Protein AF-A0A4R5L0M7-F1 (afdb_monomer_lite)

Sequence (175 aa):
MDHEAVDARDDDSRYEQAGKIEAMALVEALSMLTFLSDDMYLCSQAYNLSIVDQFLMPLEYRILHELMATDTTPPDTPFLLAQSQMWIFAAYELLRTWRQRASDIIKWHDNGGLEQKLKSLRERDSVGFHFGLKIRIEQIERALADKEIASELGRQLRHTYIPFTEVAAQNRTAG

pLDDT: mean 87.02, std 14.98, range [34.84, 97.75]

Structure (mmCIF, N/CA/C/O backbone):
data_AF-A0A4R5L0M7-F1
#
_entry.id   AF-A0A4R5L0M7-F1
#
loop_
_atom_site.group_PDB
_atom_site.id
_atom_site.type_symbol
_atom_site.label_atom_id
_atom_site.label_alt_id
_atom_site.label_comp_id
_atom_site.label_asym_id
_atom_site.label_entity_id
_atom_site.label_seq_id
_atom_site.pdbx_PDB_ins_code
_atom_site.Cartn_x
_atom_site.Cartn_y
_atom_site.Cartn_z
_atom_site.occupancy
_atom_site.B_iso_or_equiv
_atom_site.auth_seq_id
_atom_site.auth_comp_id
_atom_site.auth_asym_id
_atom_site.auth_atom_id
_atom_site.pdbx_PDB_model_num
ATOM 1 N N . MET A 1 1 ? 20.695 -36.403 -38.286 1.00 39.12 1 MET A N 1
ATOM 2 C CA . MET A 1 1 ? 20.873 -34.931 -38.289 1.00 39.12 1 MET A CA 1
ATOM 3 C C . MET A 1 1 ? 19.562 -34.445 -37.749 1.00 39.12 1 MET A C 1
ATOM 5 O O . MET A 1 1 ? 18.593 -34.368 -38.493 1.00 39.12 1 MET A O 1
ATOM 9 N N . ASP A 1 2 ? 19.518 -34.378 -36.427 1.00 34.84 2 ASP A N 1
ATOM 10 C CA . ASP A 1 2 ? 18.277 -34.511 -35.685 1.00 34.84 2 ASP A CA 1
ATOM 11 C C . ASP A 1 2 ? 17.729 -33.134 -35.363 1.00 34.84 2 ASP A C 1
ATOM 13 O O . ASP A 1 2 ? 18.458 -32.194 -35.048 1.00 34.84 2 ASP A O 1
ATOM 17 N N . HIS A 1 3 ? 16.421 -33.049 -35.545 1.00 44.66 3 HIS A N 1
ATOM 18 C CA . HIS A 1 3 ? 15.588 -31.902 -35.288 1.00 44.66 3 HIS A CA 1
ATOM 19 C C . HIS A 1 3 ? 15.646 -31.525 -33.807 1.00 44.66 3 HIS A C 1
ATOM 21 O O . HIS A 1 3 ? 15.155 -32.273 -32.972 1.00 44.66 3 HIS A O 1
ATOM 27 N N . GLU A 1 4 ? 16.124 -30.326 -33.500 1.00 38.66 4 GLU A N 1
ATOM 28 C CA . GLU A 1 4 ? 15.675 -29.592 -32.318 1.00 38.66 4 GLU A CA 1
ATOM 29 C C . GLU A 1 4 ? 15.200 -28.221 -32.793 1.00 38.66 4 GLU A C 1
ATOM 31 O O . GLU A 1 4 ? 15.922 -27.226 -32.824 1.00 38.66 4 GLU A O 1
ATOM 36 N N . ALA A 1 5 ? 13.948 -28.214 -33.255 1.00 39.22 5 ALA A N 1
ATOM 37 C CA . ALA A 1 5 ? 13.136 -27.016 -33.235 1.00 39.22 5 ALA A CA 1
ATOM 38 C C . ALA A 1 5 ? 13.073 -26.584 -31.770 1.00 39.22 5 ALA A C 1
ATOM 40 O O . ALA A 1 5 ? 12.468 -27.270 -30.947 1.00 39.22 5 ALA A O 1
ATOM 41 N N . VAL A 1 6 ? 13.785 -25.505 -31.446 1.00 44.00 6 VAL A N 1
ATOM 42 C CA . VAL A 1 6 ? 13.718 -24.878 -30.132 1.00 44.00 6 VAL A CA 1
ATOM 43 C C . VAL A 1 6 ? 12.262 -24.502 -29.908 1.00 44.00 6 VAL A C 1
ATOM 45 O O . VAL A 1 6 ? 11.714 -23.647 -30.600 1.00 44.00 6 VAL A O 1
ATOM 48 N N . ASP A 1 7 ? 11.672 -25.256 -28.992 1.00 38.66 7 ASP A N 1
ATOM 49 C CA . ASP A 1 7 ? 10.347 -25.144 -28.413 1.00 38.66 7 ASP A CA 1
ATOM 50 C C . ASP A 1 7 ? 9.856 -23.691 -28.430 1.00 38.66 7 ASP A C 1
ATOM 52 O O . ASP A 1 7 ? 10.357 -22.832 -27.695 1.00 38.66 7 ASP A O 1
ATOM 56 N N . ALA A 1 8 ? 8.904 -23.415 -29.325 1.00 39.38 8 ALA A N 1
ATOM 57 C CA . ALA A 1 8 ? 8.087 -22.219 -29.279 1.00 39.38 8 ALA A CA 1
ATOM 58 C C . ALA A 1 8 ? 7.273 -22.324 -27.993 1.00 39.38 8 ALA A C 1
ATOM 60 O O . ALA A 1 8 ? 6.180 -22.884 -27.986 1.00 39.38 8 ALA A O 1
ATOM 61 N N . ARG A 1 9 ? 7.873 -21.862 -26.890 1.00 41.22 9 ARG A N 1
ATOM 62 C CA . ARG A 1 9 ? 7.213 -21.786 -25.597 1.00 41.22 9 ARG A CA 1
ATOM 63 C C . ARG A 1 9 ? 5.911 -21.044 -25.819 1.00 41.22 9 ARG A C 1
ATOM 65 O O . ARG A 1 9 ? 5.908 -19.889 -26.237 1.00 41.22 9 ARG A O 1
ATOM 72 N N . ASP A 1 10 ? 4.849 -21.781 -25.568 1.00 40.78 10 ASP A N 1
ATOM 73 C CA . ASP A 1 10 ? 3.473 -21.362 -25.418 1.00 40.78 10 ASP A CA 1
ATOM 74 C C . ASP A 1 10 ? 3.414 -20.286 -24.314 1.00 40.78 10 ASP A C 1
ATOM 76 O O . ASP A 1 10 ? 3.096 -20.556 -23.158 1.00 40.78 10 ASP A O 1
ATOM 80 N N . ASP A 1 11 ? 3.856 -19.067 -24.637 1.00 45.81 11 ASP A N 1
ATOM 81 C CA . ASP A 1 11 ? 3.674 -17.864 -23.827 1.00 45.81 11 ASP A CA 1
ATOM 82 C C . ASP A 1 11 ? 2.279 -17.320 -24.136 1.00 45.81 11 ASP A C 1
ATOM 84 O O . ASP A 1 11 ? 2.101 -16.247 -24.717 1.00 45.81 11 ASP A O 1
ATOM 88 N N . ASP A 1 12 ? 1.260 -18.119 -23.812 1.00 45.28 12 ASP A N 1
ATOM 89 C CA . ASP A 1 12 ? -0.090 -17.599 -23.651 1.00 45.28 12 ASP A CA 1
ATOM 90 C C . ASP A 1 12 ? -0.027 -16.663 -22.439 1.00 45.28 12 ASP A C 1
ATOM 92 O O . ASP A 1 12 ? -0.044 -17.082 -21.277 1.00 45.28 12 ASP A O 1
ATOM 96 N N . SER A 1 13 ? 0.258 -15.397 -22.747 1.00 54.50 13 SER A N 1
ATOM 97 C CA . SER A 1 13 ? 0.695 -14.368 -21.815 1.00 54.50 13 SER A CA 1
ATOM 98 C C . SER A 1 13 ? -0.217 -14.328 -20.593 1.00 54.50 13 SER A C 1
ATOM 100 O O . SER A 1 13 ? -1.341 -13.831 -20.648 1.00 54.50 13 SER A O 1
ATOM 102 N N . ARG A 1 14 ? 0.290 -14.804 -19.447 1.00 59.75 14 ARG A N 1
ATOM 103 C CA . ARG A 1 14 ? -0.390 -14.695 -18.140 1.00 59.75 14 ARG A CA 1
ATOM 104 C C . ARG A 1 14 ? -0.736 -13.250 -17.767 1.00 59.75 14 ARG A C 1
ATOM 106 O O . ARG A 1 14 ? -1.517 -13.037 -16.842 1.00 59.75 14 ARG A O 1
ATOM 113 N N . TYR A 1 15 ? -0.139 -12.282 -18.455 1.00 65.19 15 TYR A N 1
ATOM 114 C CA . TYR A 1 15 ? -0.284 -10.860 -18.208 1.00 65.19 15 TYR A CA 1
ATOM 115 C C . TYR A 1 15 ? -0.884 -10.149 -19.416 1.00 65.19 15 TYR A C 1
ATOM 117 O O . TYR A 1 15 ? -0.706 -10.541 -20.570 1.00 65.19 15 TYR A O 1
ATOM 125 N N . GLU A 1 16 ? -1.613 -9.077 -19.151 1.00 74.69 16 GLU A N 1
ATOM 126 C CA . GLU A 1 16 ? -2.105 -8.216 -20.210 1.00 74.69 16 GLU A CA 1
ATOM 127 C C . GLU A 1 16 ? -0.938 -7.483 -20.889 1.00 74.69 16 GLU A C 1
ATOM 129 O O . GLU A 1 16 ? 0.063 -7.140 -20.258 1.00 74.69 16 GLU A O 1
ATOM 134 N N . GLN A 1 17 ? -1.046 -7.262 -22.200 1.00 73.75 17 GLN A N 1
ATOM 135 C CA . GLN A 1 17 ? -0.039 -6.500 -22.937 1.00 73.75 17 GLN A CA 1
ATOM 136 C C . GLN A 1 17 ? 0.032 -5.078 -22.380 1.00 73.75 17 GLN A C 1
ATOM 138 O O . GLN A 1 17 ? -1.006 -4.442 -22.213 1.00 73.75 17 GLN A O 1
ATOM 143 N N . ALA A 1 18 ? 1.240 -4.546 -22.184 1.00 71.44 18 ALA A N 1
ATOM 144 C CA . ALA A 1 18 ? 1.436 -3.242 -21.544 1.00 71.44 18 ALA A CA 1
ATOM 145 C C . ALA A 1 18 ? 0.619 -2.105 -22.185 1.00 71.44 18 ALA A C 1
ATOM 147 O O . ALA A 1 18 ? 0.067 -1.273 -21.479 1.00 71.44 18 ALA A O 1
ATOM 148 N N . GLY A 1 19 ? 0.461 -2.103 -23.514 1.00 74.00 19 GLY A N 1
ATOM 149 C CA . GLY A 1 19 ? -0.334 -1.092 -24.225 1.00 74.00 19 GLY A CA 1
ATOM 150 C C . GLY A 1 19 ? -1.851 -1.156 -23.989 1.00 74.00 19 GLY A C 1
ATOM 151 O O . GLY A 1 19 ? -2.562 -0.278 -24.468 1.00 74.00 19 GLY A O 1
ATOM 152 N N . LYS A 1 20 ? -2.348 -2.188 -23.299 1.00 81.19 20 LYS A N 1
ATOM 153 C CA . LYS A 1 20 ? -3.754 -2.339 -22.896 1.00 81.19 20 LYS A CA 1
ATOM 154 C C . LYS A 1 20 ? -3.977 -2.061 -21.409 1.00 81.19 20 LYS A C 1
ATOM 156 O O . LYS A 1 20 ? -5.122 -1.947 -20.986 1.00 81.19 20 LYS A O 1
ATOM 161 N N . ILE A 1 21 ? -2.903 -1.953 -20.625 1.00 81.56 21 ILE A N 1
ATOM 162 C CA . ILE A 1 21 ? -2.995 -1.615 -19.208 1.00 81.56 21 ILE A CA 1
ATOM 163 C C . ILE A 1 21 ? -3.316 -0.126 -19.114 1.00 81.56 21 ILE A C 1
ATOM 165 O O . ILE A 1 21 ? -2.532 0.726 -19.536 1.00 81.56 21 ILE A O 1
ATOM 169 N N . GLU A 1 22 ? -4.487 0.184 -18.565 1.00 86.19 22 GLU A N 1
ATOM 170 C CA . GLU A 1 22 ? -4.888 1.563 -18.319 1.00 86.19 22 GLU A CA 1
ATOM 171 C C . GLU A 1 22 ? -3.910 2.246 -17.361 1.00 86.19 22 GLU A C 1
ATOM 173 O O . GLU A 1 22 ? -3.455 1.665 -16.374 1.00 86.19 22 GLU A O 1
ATOM 178 N N . ALA A 1 23 ? -3.626 3.521 -17.621 1.00 82.94 23 ALA A N 1
ATOM 179 C CA . ALA A 1 23 ? -2.624 4.291 -16.891 1.00 82.94 23 ALA A CA 1
ATOM 180 C C . ALA A 1 23 ? -2.837 4.234 -15.359 1.00 82.94 23 ALA A C 1
ATOM 182 O O . ALA A 1 23 ? -1.888 4.094 -14.587 1.00 82.94 23 ALA A O 1
ATOM 183 N N . MET A 1 24 ? -4.093 4.299 -14.910 1.00 88.19 24 MET A N 1
ATOM 184 C CA . MET A 1 24 ? -4.468 4.294 -13.490 1.00 88.19 24 MET A CA 1
ATOM 185 C C . MET A 1 24 ? -4.826 2.904 -12.941 1.00 88.19 24 MET A C 1
ATOM 187 O O . MET A 1 24 ? -5.216 2.809 -11.777 1.00 88.19 24 MET A O 1
ATOM 191 N N . ALA A 1 25 ? -4.650 1.824 -13.712 1.00 90.38 25 ALA A N 1
ATOM 192 C CA . ALA A 1 25 ? -5.059 0.473 -13.316 1.00 90.38 25 ALA A CA 1
ATOM 193 C C . ALA A 1 25 ? -4.455 0.037 -11.969 1.00 90.38 25 ALA A C 1
ATOM 195 O O . ALA A 1 25 ? -5.134 -0.576 -11.143 1.00 90.38 25 ALA A O 1
ATOM 196 N N . LEU A 1 26 ? -3.197 0.407 -11.700 1.00 91.31 26 LEU A N 1
ATOM 197 C CA . LEU A 1 26 ? -2.540 0.107 -10.425 1.00 91.31 26 LEU A CA 1
ATOM 198 C C . LEU A 1 26 ? -3.205 0.831 -9.242 1.00 91.31 26 LEU A C 1
ATOM 200 O O . LEU A 1 26 ? -3.429 0.226 -8.193 1.00 91.31 26 LEU A O 1
ATOM 204 N N . VAL A 1 27 ? -3.546 2.114 -9.400 1.00 94.19 27 VAL A N 1
ATOM 205 C CA . VAL A 1 27 ? -4.246 2.894 -8.362 1.00 94.19 27 VAL A CA 1
ATOM 206 C C . VAL A 1 27 ? -5.638 2.334 -8.124 1.00 94.19 27 VAL A C 1
ATOM 208 O O . VAL A 1 27 ? -6.048 2.204 -6.971 1.00 94.19 27 VAL A O 1
ATOM 211 N N . GLU A 1 28 ? -6.356 1.991 -9.190 1.00 93.50 28 GLU A N 1
ATOM 212 C CA . GLU A 1 28 ? -7.695 1.409 -9.112 1.00 93.50 28 GLU A CA 1
ATOM 213 C C . GLU A 1 28 ? -7.670 0.077 -8.359 1.00 93.50 28 GLU A C 1
ATOM 215 O O . GLU A 1 28 ? -8.413 -0.093 -7.392 1.00 93.50 28 GLU A O 1
ATOM 220 N N . ALA A 1 29 ? -6.746 -0.821 -8.713 1.00 93.00 29 ALA A N 1
ATOM 221 C CA . ALA A 1 29 ? -6.579 -2.104 -8.040 1.00 93.00 29 ALA A CA 1
ATOM 222 C C . ALA A 1 29 ? -6.221 -1.941 -6.552 1.00 93.00 29 ALA A C 1
ATOM 224 O O . ALA A 1 29 ? -6.808 -2.602 -5.693 1.00 93.00 29 ALA A O 1
ATOM 225 N N . LEU A 1 30 ? -5.294 -1.036 -6.219 1.00 94.81 30 LEU A N 1
ATOM 226 C CA . LEU A 1 30 ? -4.930 -0.747 -4.827 1.00 94.81 30 LEU A CA 1
ATOM 227 C C . LEU A 1 30 ? -6.092 -0.112 -4.053 1.00 94.81 30 LEU A C 1
ATOM 229 O O . LEU A 1 30 ? -6.285 -0.416 -2.877 1.00 94.81 30 LEU A O 1
ATOM 233 N N . SER A 1 31 ? -6.899 0.721 -4.707 1.00 93.81 31 SER A N 1
ATOM 234 C CA . SER A 1 31 ? -8.058 1.386 -4.099 1.00 93.81 31 SER A CA 1
ATOM 235 C C . SER A 1 31 ? -9.178 0.421 -3.708 1.00 93.81 31 SER A C 1
ATOM 237 O O . SER A 1 31 ? -10.006 0.747 -2.860 1.00 93.81 31 SER A O 1
ATOM 239 N N . MET A 1 32 ? -9.190 -0.795 -4.261 1.00 94.88 32 MET A N 1
ATOM 240 C CA . MET A 1 32 ? -10.114 -1.849 -3.832 1.00 94.88 32 MET A CA 1
ATOM 241 C C . MET A 1 32 ? -9.776 -2.412 -2.442 1.00 94.88 32 MET A C 1
ATOM 243 O O . MET A 1 32 ? -10.616 -3.070 -1.824 1.00 94.88 32 MET A O 1
ATOM 247 N N . LEU A 1 33 ? -8.564 -2.169 -1.931 1.00 96.88 33 LEU A N 1
ATOM 248 C CA . LEU A 1 33 ? -8.186 -2.580 -0.584 1.00 96.88 33 LEU A CA 1
ATOM 249 C C . LEU A 1 33 ? -8.902 -1.709 0.452 1.00 96.88 33 LEU A C 1
ATOM 251 O O . LEU A 1 33 ? -8.792 -0.480 0.460 1.00 96.88 33 LEU A O 1
ATOM 255 N N . THR A 1 34 ? -9.606 -2.356 1.377 1.00 97.38 34 THR A N 1
ATOM 256 C CA . THR A 1 34 ? -10.350 -1.691 2.445 1.00 97.38 34 THR A CA 1
ATOM 257 C C . THR A 1 34 ? -9.412 -0.777 3.227 1.00 97.38 34 THR A C 1
ATOM 259 O O . THR A 1 34 ? -8.305 -1.176 3.604 1.00 97.38 34 THR A O 1
ATOM 262 N N . PHE A 1 35 ? -9.869 0.455 3.462 1.00 95.44 35 PHE A N 1
ATOM 263 C CA . PHE A 1 35 ? -9.139 1.536 4.128 1.00 95.44 35 PHE A CA 1
ATOM 264 C C . PHE A 1 35 ? -7.930 2.122 3.390 1.00 95.44 35 PHE A C 1
ATOM 266 O O . PHE A 1 35 ? -7.334 3.065 3.913 1.00 95.44 35 PHE A O 1
ATOM 273 N N . LEU A 1 36 ? -7.559 1.629 2.203 1.00 95.38 36 LEU A N 1
ATOM 274 C CA . LEU A 1 36 ? -6.441 2.209 1.459 1.00 95.38 36 LEU A CA 1
ATOM 275 C C . LEU A 1 36 ? -6.801 3.598 0.921 1.00 95.38 36 LEU A C 1
ATOM 277 O O . LEU A 1 36 ? -6.092 4.556 1.211 1.00 95.38 36 LEU A O 1
ATOM 281 N N . SER A 1 37 ? -7.925 3.728 0.210 1.00 90.88 37 SER A N 1
ATOM 282 C CA . SER A 1 37 ? -8.369 5.016 -0.350 1.00 90.88 37 SER A CA 1
ATOM 283 C C . SER A 1 37 ? -8.851 6.009 0.708 1.00 90.88 37 SER A C 1
ATOM 285 O O . SER A 1 37 ? -8.785 7.215 0.488 1.00 90.88 37 SER A O 1
ATOM 287 N N . ASP A 1 38 ? -9.295 5.511 1.865 1.00 87.62 38 ASP A N 1
ATOM 288 C CA . ASP A 1 38 ? -9.693 6.344 3.007 1.00 87.62 38 ASP A CA 1
ATOM 289 C C . ASP A 1 38 ? -8.484 6.991 3.699 1.00 87.62 38 ASP A C 1
ATOM 291 O O . ASP A 1 38 ? -8.619 7.941 4.468 1.00 87.62 38 ASP A O 1
ATOM 295 N N . ASP A 1 39 ? -7.284 6.468 3.452 1.00 90.94 39 ASP A N 1
ATOM 296 C CA . ASP A 1 39 ? -6.055 7.002 4.000 1.00 90.94 39 ASP A CA 1
ATOM 297 C C . ASP A 1 39 ? -5.325 7.846 2.957 1.00 90.94 39 ASP A C 1
ATOM 299 O O . ASP A 1 39 ? -4.700 7.328 2.034 1.00 90.94 39 ASP A O 1
ATOM 303 N N . MET A 1 40 ? -5.358 9.168 3.132 1.00 89.25 40 MET A N 1
ATOM 304 C CA . MET A 1 40 ? -4.731 10.111 2.198 1.00 89.25 40 MET A CA 1
ATOM 305 C C . MET A 1 40 ? -3.246 9.816 1.947 1.00 89.25 40 MET A C 1
ATOM 307 O O . MET A 1 40 ? -2.759 10.050 0.843 1.00 89.25 40 MET A O 1
ATOM 311 N N . TYR A 1 41 ? -2.518 9.311 2.951 1.00 90.62 41 TYR A N 1
ATOM 312 C CA . TYR A 1 41 ? -1.112 8.960 2.783 1.00 90.62 41 TYR A CA 1
ATOM 313 C C . TYR A 1 41 ? -0.965 7.710 1.908 1.00 90.62 41 TYR A C 1
ATOM 315 O O . TYR A 1 41 ? -0.208 7.746 0.943 1.00 90.62 41 TYR A O 1
ATOM 323 N N . LEU A 1 42 ? -1.708 6.633 2.186 1.00 94.56 42 LEU A N 1
ATOM 324 C CA . LEU A 1 42 ? -1.653 5.417 1.361 1.00 94.56 42 LEU A CA 1
ATOM 325 C C . LEU A 1 42 ? -2.159 5.666 -0.064 1.00 94.56 42 LEU A C 1
ATOM 327 O O . LEU A 1 42 ? -1.544 5.199 -1.018 1.00 94.56 42 LEU A O 1
ATOM 331 N N . CYS A 1 43 ? -3.233 6.440 -0.206 1.00 94.12 43 CYS A N 1
ATOM 332 C CA . CYS A 1 43 ? -3.783 6.844 -1.493 1.00 94.12 43 CYS A CA 1
ATOM 333 C C . CYS A 1 43 ? -2.751 7.644 -2.307 1.00 94.12 43 CYS A C 1
ATOM 335 O O . CYS A 1 43 ? -2.436 7.274 -3.434 1.00 94.12 43 CYS A O 1
ATOM 337 N N . SER A 1 44 ? -2.132 8.673 -1.716 1.00 94.00 44 SER A N 1
ATOM 338 C CA . SER A 1 44 ? -1.066 9.451 -2.369 1.00 94.00 44 SER A CA 1
ATOM 339 C C . SER A 1 44 ? 0.128 8.579 -2.780 1.00 94.00 44 SER A C 1
ATOM 341 O O . SER A 1 44 ? 0.627 8.685 -3.899 1.00 94.00 44 SER A O 1
ATOM 343 N N . GLN A 1 45 ? 0.544 7.648 -1.918 1.00 95.25 45 GLN A N 1
ATOM 344 C CA . GLN A 1 45 ? 1.608 6.695 -2.238 1.00 95.25 45 GLN A CA 1
ATOM 345 C C . GLN A 1 45 ? 1.234 5.759 -3.399 1.00 95.25 45 GLN A C 1
ATOM 347 O O . GLN A 1 45 ? 2.096 5.467 -4.223 1.00 95.25 45 GLN A O 1
ATOM 352 N N . ALA A 1 46 ? -0.027 5.327 -3.507 1.00 96.44 46 ALA A N 1
ATOM 353 C CA . ALA A 1 46 ? -0.505 4.538 -4.644 1.00 96.44 46 ALA A CA 1
ATOM 354 C C . ALA A 1 46 ? -0.449 5.337 -5.959 1.00 96.44 46 ALA A C 1
ATOM 356 O O . ALA A 1 46 ? 0.024 4.815 -6.969 1.00 96.44 46 ALA A O 1
ATOM 357 N N . TYR A 1 47 ? -0.854 6.613 -5.942 1.00 95.19 47 TYR A N 1
ATOM 358 C CA . TYR A 1 47 ? -0.723 7.503 -7.103 1.00 95.19 47 TYR A CA 1
ATOM 359 C C . TYR A 1 47 ? 0.736 7.697 -7.517 1.00 95.19 47 TYR A C 1
ATOM 361 O O . TYR A 1 47 ? 1.066 7.536 -8.689 1.00 95.19 47 TYR A O 1
ATOM 369 N N . ASN A 1 48 ? 1.622 7.989 -6.561 1.00 94.38 48 ASN A N 1
ATOM 370 C CA . ASN A 1 48 ? 3.051 8.136 -6.838 1.00 94.38 48 ASN A CA 1
ATOM 371 C C . ASN A 1 48 ? 3.633 6.859 -7.456 1.00 94.38 48 ASN A C 1
ATOM 373 O O . ASN A 1 48 ? 4.382 6.939 -8.427 1.00 94.38 48 ASN A O 1
ATOM 377 N N . LEU A 1 49 ? 3.258 5.689 -6.930 1.00 95.44 49 LEU A N 1
ATOM 378 C CA . LEU A 1 49 ? 3.702 4.403 -7.45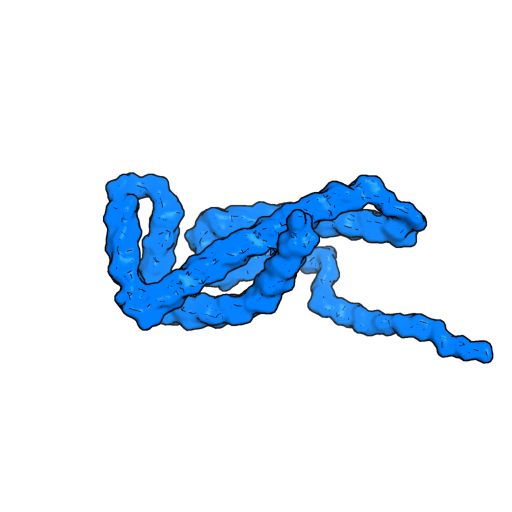9 1.00 95.44 49 LEU A CA 1
ATOM 379 C C . LEU A 1 49 ? 3.250 4.200 -8.912 1.00 95.44 49 LEU A C 1
ATOM 381 O O . LEU A 1 49 ? 4.057 3.798 -9.741 1.00 95.44 49 LEU A O 1
ATOM 385 N N . SER A 1 50 ? 1.999 4.534 -9.237 1.00 94.19 50 SER A N 1
ATOM 386 C CA . SER A 1 50 ? 1.459 4.415 -10.599 1.00 94.19 50 SER A CA 1
ATOM 387 C C . SER A 1 50 ? 2.069 5.407 -11.590 1.00 94.19 50 SER A C 1
ATOM 389 O O . SER A 1 50 ? 2.282 5.057 -12.747 1.00 94.19 50 SER A O 1
ATOM 391 N N . ILE A 1 51 ? 2.419 6.618 -11.153 1.00 92.44 51 ILE A N 1
ATOM 392 C CA . ILE A 1 51 ? 3.148 7.575 -11.999 1.00 92.44 51 ILE A CA 1
ATOM 393 C C . ILE A 1 51 ? 4.533 7.022 -12.359 1.00 92.44 51 ILE A C 1
ATOM 395 O O . ILE A 1 51 ? 4.950 7.100 -13.514 1.00 92.44 51 ILE A O 1
ATOM 399 N N . VAL A 1 52 ? 5.249 6.456 -11.381 1.00 93.38 52 VAL A N 1
ATOM 400 C CA . VAL A 1 52 ? 6.570 5.858 -11.627 1.00 93.38 52 VAL A CA 1
ATOM 401 C C . VAL A 1 52 ? 6.446 4.595 -12.482 1.00 93.38 52 VAL A C 1
ATOM 403 O O . VAL A 1 52 ? 7.255 4.406 -13.381 1.00 93.38 52 VAL A O 1
ATOM 406 N N . ASP A 1 53 ? 5.419 3.775 -12.262 1.00 93.00 53 ASP A N 1
ATOM 407 C CA . ASP A 1 53 ? 5.114 2.592 -13.078 1.00 93.00 53 ASP A CA 1
ATOM 408 C C . ASP A 1 53 ? 4.975 2.943 -14.570 1.00 93.00 53 ASP A C 1
ATOM 410 O O . ASP A 1 53 ? 5.686 2.408 -15.422 1.00 93.00 53 ASP A O 1
ATOM 414 N N . GLN A 1 54 ? 4.161 3.957 -14.881 1.00 91.12 54 GLN A N 1
ATOM 415 C CA . GLN A 1 54 ? 3.988 4.457 -16.249 1.00 91.12 54 GLN A CA 1
ATOM 416 C C . GLN A 1 54 ? 5.265 5.032 -16.859 1.00 91.12 54 GLN A C 1
ATOM 418 O O . GLN A 1 54 ? 5.428 5.013 -18.077 1.00 91.12 54 GLN A O 1
ATOM 423 N N . PHE A 1 55 ? 6.154 5.583 -16.034 1.00 91.38 55 PHE A N 1
ATOM 424 C CA . PHE A 1 55 ? 7.453 6.056 -16.490 1.00 91.38 55 PHE A CA 1
ATOM 425 C C . PHE A 1 55 ? 8.407 4.892 -16.798 1.00 91.38 55 PHE A C 1
ATOM 427 O O . PHE A 1 55 ? 9.151 4.956 -17.779 1.00 91.38 55 PHE A O 1
ATOM 434 N N . LEU A 1 56 ? 8.382 3.830 -15.988 1.00 93.06 56 LEU A N 1
ATOM 435 C CA . LEU A 1 56 ? 9.274 2.680 -16.130 1.00 93.06 56 LEU A CA 1
ATOM 436 C C . LEU A 1 56 ? 8.935 1.821 -17.338 1.00 93.06 56 LEU A C 1
ATOM 438 O O . LEU A 1 56 ? 9.845 1.495 -18.095 1.00 93.06 56 LEU A O 1
ATOM 442 N N . MET A 1 57 ? 7.656 1.531 -17.578 1.00 90.44 57 MET A N 1
ATOM 443 C CA . MET A 1 57 ? 7.243 0.670 -18.690 1.00 90.44 57 MET A CA 1
ATOM 444 C C . MET A 1 57 ? 7.891 1.044 -20.043 1.00 90.44 57 MET A C 1
ATOM 446 O O . MET A 1 57 ? 8.584 0.210 -20.627 1.00 90.44 57 MET A O 1
ATOM 450 N N . PRO A 1 58 ? 7.763 2.275 -20.581 1.00 90.69 58 PRO A N 1
ATOM 451 C CA . PRO A 1 58 ? 8.376 2.617 -21.867 1.00 90.69 58 PRO A CA 1
ATOM 452 C C . PRO A 1 58 ? 9.912 2.580 -21.831 1.00 90.69 58 PRO A C 1
ATOM 454 O O . PRO A 1 58 ? 10.543 2.288 -22.850 1.00 90.69 58 PRO A O 1
ATOM 457 N N . LEU A 1 59 ? 10.526 2.863 -20.677 1.00 93.19 59 LEU A N 1
ATOM 458 C CA . LEU A 1 59 ? 11.972 2.771 -20.490 1.00 93.19 59 LEU A CA 1
ATOM 459 C C . LEU A 1 59 ? 12.452 1.312 -20.564 1.00 93.19 59 LEU A C 1
ATOM 461 O O . LEU A 1 59 ? 13.432 1.036 -21.257 1.00 93.19 59 LEU A O 1
ATOM 465 N N . GLU A 1 60 ? 11.741 0.391 -19.912 1.00 93.31 60 GLU A N 1
ATOM 466 C CA . GLU A 1 60 ? 11.991 -1.054 -19.950 1.00 93.31 60 GLU A CA 1
ATOM 467 C C . GLU A 1 60 ? 11.892 -1.600 -21.371 1.00 93.31 60 GLU A C 1
ATOM 469 O O . GLU A 1 60 ? 12.831 -2.238 -21.844 1.00 93.31 60 GLU A O 1
ATOM 474 N N . TYR A 1 61 ? 10.807 -1.287 -22.089 1.00 91.06 61 TYR A N 1
ATOM 475 C CA . TYR A 1 61 ? 10.624 -1.727 -23.476 1.00 91.06 61 TYR A CA 1
ATOM 476 C C . TYR A 1 61 ? 11.728 -1.212 -24.396 1.00 91.06 61 TYR A C 1
ATOM 478 O O . TYR A 1 61 ? 12.240 -1.963 -25.227 1.00 91.06 61 TYR A O 1
ATOM 486 N N . ARG A 1 62 ? 12.121 0.059 -24.248 1.00 92.56 62 ARG A N 1
ATOM 487 C CA . ARG A 1 62 ? 13.205 0.641 -25.043 1.00 92.56 62 ARG A CA 1
ATOM 488 C C . ARG A 1 62 ? 14.535 -0.063 -24.780 1.00 92.56 62 ARG A C 1
ATOM 490 O O . ARG A 1 62 ? 15.217 -0.422 -25.735 1.00 92.56 62 ARG A O 1
ATOM 497 N N . ILE A 1 63 ? 14.889 -0.271 -23.511 1.00 93.50 63 ILE A N 1
ATOM 498 C CA . ILE A 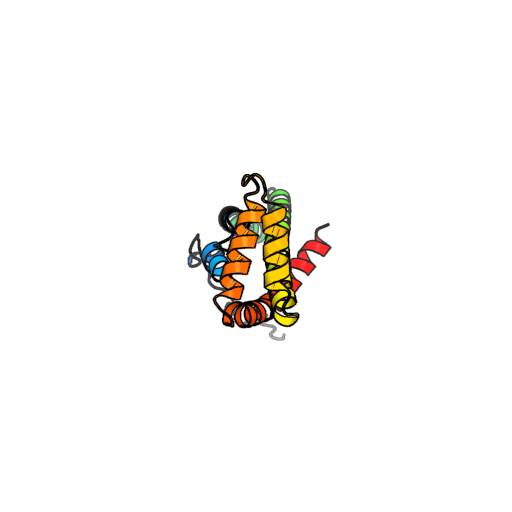1 63 ? 16.138 -0.941 -23.123 1.00 93.50 63 ILE A CA 1
ATOM 499 C C . ILE A 1 63 ? 16.130 -2.401 -23.578 1.00 93.50 63 ILE A C 1
ATOM 501 O O . ILE A 1 63 ? 17.125 -2.865 -24.125 1.00 93.50 63 ILE A O 1
ATOM 505 N N . LEU A 1 64 ? 15.013 -3.115 -23.418 1.00 91.31 64 LEU A N 1
ATOM 506 C CA . LEU A 1 64 ? 14.871 -4.489 -23.898 1.00 91.31 64 LEU A CA 1
ATOM 507 C C . LEU A 1 64 ? 15.058 -4.564 -25.416 1.00 91.31 64 LEU A C 1
ATOM 509 O O . LEU A 1 64 ? 15.818 -5.397 -25.899 1.00 91.31 64 LEU A O 1
ATOM 513 N N . HIS A 1 65 ? 14.417 -3.669 -26.168 1.00 91.12 65 HIS A N 1
ATOM 514 C CA . HIS A 1 65 ? 14.558 -3.619 -27.619 1.00 91.12 65 HIS A CA 1
ATOM 515 C C . HIS A 1 65 ? 16.006 -3.331 -28.049 1.00 91.12 65 HIS A C 1
ATOM 517 O O . HIS A 1 65 ? 16.515 -3.973 -28.964 1.00 91.12 65 HIS A O 1
ATOM 523 N N . GLU A 1 66 ? 16.695 -2.394 -27.394 1.00 93.06 66 GLU A N 1
ATOM 524 C CA . GLU A 1 66 ? 18.103 -2.082 -27.683 1.00 93.06 66 GLU A CA 1
ATOM 525 C C . GLU A 1 66 ? 19.037 -3.252 -27.339 1.00 93.06 66 GLU A C 1
ATOM 527 O O . GLU A 1 66 ? 19.933 -3.576 -28.120 1.00 93.06 66 GLU A O 1
ATOM 532 N N . LEU A 1 67 ? 18.778 -3.942 -26.226 1.00 91.38 67 LEU A N 1
ATOM 533 C CA . LEU A 1 67 ? 19.509 -5.144 -25.825 1.00 91.38 67 LEU A CA 1
ATOM 534 C C . LEU A 1 67 ? 19.290 -6.310 -26.800 1.00 91.38 67 LEU A C 1
ATOM 536 O O . LEU A 1 67 ? 20.178 -7.128 -26.984 1.00 91.38 67 LEU A O 1
ATOM 540 N N . MET A 1 68 ? 18.116 -6.410 -27.430 1.00 91.19 68 MET A N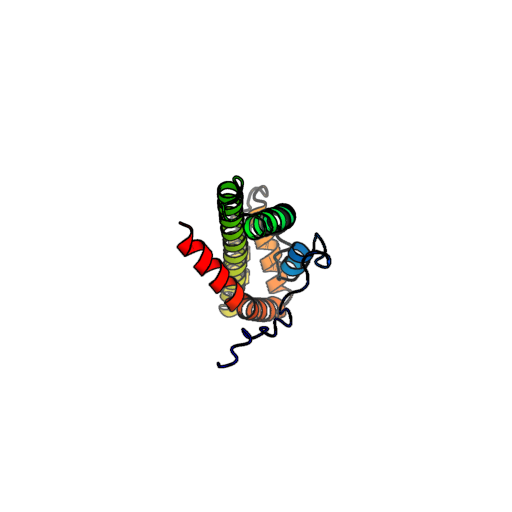 1
ATOM 541 C CA . MET A 1 68 ? 17.859 -7.421 -28.464 1.00 91.19 68 MET A CA 1
ATOM 542 C C . MET A 1 68 ? 18.481 -7.049 -29.815 1.00 91.19 68 MET A C 1
ATOM 544 O O . MET A 1 68 ? 18.815 -7.932 -30.602 1.00 91.19 68 MET A O 1
ATOM 548 N N . ALA A 1 69 ? 18.611 -5.753 -30.107 1.00 92.88 69 ALA A N 1
ATOM 549 C CA . ALA A 1 69 ? 19.175 -5.254 -31.359 1.00 92.88 69 ALA A CA 1
ATOM 550 C C . ALA A 1 69 ? 20.712 -5.191 -31.356 1.00 92.88 69 ALA A C 1
ATOM 552 O O . ALA A 1 69 ? 21.321 -5.121 -32.425 1.00 92.88 69 ALA A O 1
ATOM 553 N N . THR A 1 70 ? 21.338 -5.175 -30.178 1.00 88.56 70 THR A N 1
ATOM 554 C CA . THR A 1 70 ? 22.786 -5.007 -30.011 1.00 88.56 70 THR A CA 1
ATOM 555 C C . THR A 1 70 ? 23.346 -6.055 -29.053 1.00 88.56 70 THR A C 1
ATOM 557 O O . THR A 1 70 ? 22.710 -6.391 -28.065 1.00 88.56 70 THR A O 1
ATOM 560 N N . ASP A 1 71 ? 24.576 -6.521 -29.272 1.00 83.44 71 ASP A N 1
ATOM 561 C CA . ASP A 1 71 ? 25.261 -7.438 -28.339 1.00 83.44 71 ASP A CA 1
ATOM 562 C C . ASP A 1 71 ? 25.906 -6.697 -27.145 1.00 83.44 71 ASP A C 1
ATOM 564 O O . ASP A 1 71 ? 26.890 -7.150 -26.555 1.00 83.44 71 ASP A O 1
ATOM 568 N N . THR A 1 72 ? 25.395 -5.512 -26.800 1.00 89.25 72 THR A N 1
ATOM 569 C CA . THR A 1 72 ? 25.951 -4.641 -25.759 1.00 89.25 72 THR A CA 1
ATOM 570 C C . THR A 1 72 ? 24.866 -4.144 -24.821 1.00 89.25 72 THR A C 1
ATOM 572 O O . THR A 1 72 ? 23.770 -3.806 -25.252 1.00 89.25 72 THR A O 1
ATOM 575 N N . THR A 1 73 ? 25.189 -4.038 -23.532 1.00 90.56 73 THR A N 1
ATOM 576 C CA . THR A 1 73 ? 24.273 -3.478 -22.535 1.00 90.56 73 THR A CA 1
ATOM 577 C C . THR A 1 73 ? 23.958 -2.008 -22.846 1.00 90.56 73 THR A C 1
ATOM 579 O O . THR A 1 73 ? 24.898 -1.207 -22.904 1.00 90.56 73 THR A O 1
ATOM 582 N N . PRO A 1 74 ? 22.674 -1.627 -22.984 1.00 94.44 74 PRO A N 1
ATOM 583 C CA . PRO A 1 74 ? 22.276 -0.240 -23.197 1.00 94.44 74 PRO A CA 1
ATOM 584 C C . PRO A 1 74 ? 22.786 0.706 -22.091 1.00 94.44 74 PRO A C 1
ATOM 586 O O . PRO A 1 74 ? 22.759 0.345 -20.909 1.00 94.44 74 PRO A O 1
ATOM 589 N N . PRO A 1 75 ? 23.204 1.944 -22.416 1.00 92.75 75 PRO A N 1
ATOM 590 C CA . PRO A 1 75 ? 23.742 2.888 -21.429 1.00 92.75 75 PRO A CA 1
ATOM 591 C C . PRO A 1 75 ? 22.786 3.235 -20.280 1.00 92.75 75 PRO A C 1
ATOM 593 O O . PRO A 1 75 ? 23.236 3.521 -19.172 1.00 92.75 75 PRO A O 1
ATOM 596 N N . ASP A 1 76 ? 21.475 3.186 -20.526 1.00 94.12 76 ASP A N 1
ATOM 597 C CA . ASP A 1 76 ? 20.446 3.543 -19.542 1.00 94.12 76 ASP A CA 1
ATOM 598 C C . ASP A 1 76 ? 20.098 2.397 -18.575 1.00 94.12 76 ASP A C 1
ATOM 600 O O . ASP A 1 76 ? 19.346 2.605 -17.619 1.00 94.12 76 ASP A O 1
ATOM 604 N N . THR A 1 77 ? 20.649 1.191 -18.771 1.00 95.00 77 THR A N 1
ATOM 605 C CA . THR A 1 77 ? 20.377 0.026 -17.913 1.00 95.00 77 THR A CA 1
ATOM 606 C C . THR A 1 77 ? 20.622 0.297 -16.420 1.00 95.00 77 THR A C 1
ATOM 608 O O . THR A 1 77 ? 19.746 -0.045 -15.626 1.00 95.00 77 THR A O 1
ATOM 611 N N . PRO A 1 78 ? 21.722 0.946 -15.979 1.00 95.69 78 PRO A N 1
ATOM 612 C CA . PRO A 1 78 ? 21.926 1.241 -14.558 1.00 95.69 78 PRO A CA 1
ATOM 613 C C . PRO A 1 78 ? 20.852 2.163 -13.968 1.00 95.69 78 PRO A C 1
ATOM 615 O O . PRO A 1 78 ? 20.449 1.985 -12.819 1.00 95.69 78 PRO A O 1
ATOM 618 N N . PHE A 1 79 ? 20.365 3.132 -14.750 1.00 95.38 79 PHE A N 1
ATOM 619 C CA . PHE A 1 79 ? 19.292 4.025 -14.319 1.00 95.38 79 PHE A CA 1
ATOM 620 C C . PHE A 1 79 ? 17.970 3.266 -14.187 1.00 95.38 79 PHE A C 1
ATOM 622 O O . PHE A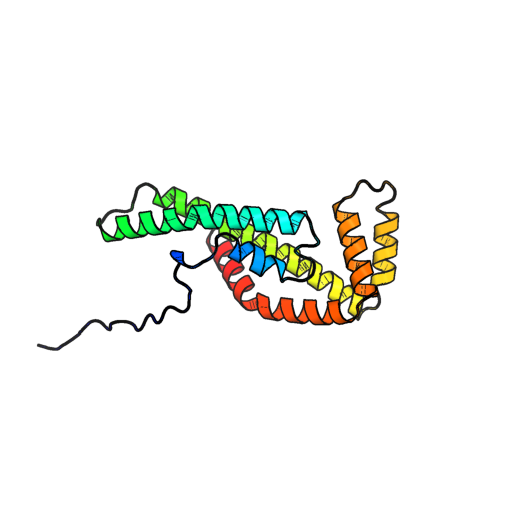 1 79 ? 17.312 3.385 -13.154 1.00 95.38 79 PHE A O 1
ATOM 629 N N . LEU A 1 80 ? 17.622 2.432 -15.176 1.00 95.38 80 LEU A N 1
ATOM 630 C CA . LEU A 1 80 ? 16.439 1.573 -15.101 1.00 95.38 80 LEU A CA 1
ATOM 631 C C . LEU A 1 80 ? 16.477 0.672 -13.862 1.00 95.38 80 LEU A C 1
ATOM 633 O O . LEU A 1 80 ? 15.494 0.609 -13.128 1.00 95.38 80 LEU A O 1
ATOM 637 N N . LEU A 1 81 ? 17.609 0.014 -13.597 1.00 93.94 81 LEU A N 1
ATOM 638 C CA . LEU A 1 81 ? 17.765 -0.858 -12.431 1.00 93.94 81 LEU A CA 1
ATOM 639 C C . LEU A 1 81 ? 17.552 -0.095 -11.116 1.00 93.94 81 LEU A C 1
ATOM 641 O O . LEU A 1 81 ? 16.807 -0.561 -10.254 1.00 93.94 81 LEU A O 1
ATOM 645 N N . ALA A 1 82 ? 18.141 1.097 -10.979 1.00 94.88 82 ALA A N 1
ATOM 646 C CA . ALA A 1 82 ? 17.973 1.925 -9.787 1.00 94.88 82 ALA A CA 1
ATOM 647 C C . ALA A 1 82 ? 16.511 2.357 -9.578 1.00 94.88 82 ALA A C 1
ATOM 649 O O . ALA A 1 82 ? 15.994 2.277 -8.463 1.00 94.88 82 ALA A O 1
ATOM 650 N N . GLN A 1 83 ? 15.821 2.782 -10.640 1.00 95.25 83 GLN A N 1
ATOM 651 C CA . GLN A 1 83 ? 14.417 3.188 -10.530 1.00 95.25 83 GLN A CA 1
ATOM 652 C C . GLN A 1 83 ? 13.488 1.995 -10.265 1.00 95.25 83 GLN A C 1
ATOM 654 O O . GLN A 1 83 ? 12.583 2.102 -9.439 1.00 95.25 83 GLN A O 1
ATOM 659 N N . SER A 1 84 ? 13.757 0.839 -10.878 1.00 94.31 84 SER A N 1
ATOM 660 C CA . SER A 1 84 ? 13.017 -0.406 -10.624 1.00 94.31 84 SER A CA 1
ATOM 661 C C . SER A 1 84 ? 13.159 -0.843 -9.164 1.00 94.31 84 SER A C 1
ATOM 663 O O . SER A 1 84 ? 12.179 -1.200 -8.515 1.00 94.31 84 SER A O 1
ATOM 665 N N . GLN A 1 85 ? 14.364 -0.731 -8.595 1.00 93.50 85 GLN A N 1
ATOM 666 C CA . GLN A 1 85 ? 14.601 -0.995 -7.176 1.00 93.50 85 GLN A CA 1
ATOM 667 C C . GLN A 1 85 ? 13.803 -0.045 -6.269 1.00 93.50 85 GLN A C 1
ATOM 669 O O . GLN A 1 85 ? 13.189 -0.489 -5.297 1.00 93.50 85 GLN A O 1
ATOM 674 N N . MET A 1 86 ? 13.783 1.255 -6.581 1.00 95.38 86 MET A N 1
ATOM 675 C CA . MET A 1 86 ? 12.989 2.231 -5.828 1.00 95.38 86 MET A CA 1
ATOM 676 C C . MET A 1 86 ? 11.485 1.942 -5.920 1.00 95.38 86 MET A C 1
ATOM 678 O O . MET A 1 86 ? 10.781 2.067 -4.916 1.00 95.38 86 MET A O 1
ATOM 682 N N . TRP A 1 87 ? 11.001 1.516 -7.088 1.00 95.88 87 TRP A N 1
ATOM 683 C CA . TRP A 1 87 ? 9.608 1.126 -7.293 1.00 95.88 87 TRP A CA 1
ATOM 684 C C . TRP A 1 87 ? 9.232 -0.099 -6.450 1.00 95.88 87 TRP A C 1
ATOM 686 O O . TRP A 1 87 ? 8.243 -0.055 -5.716 1.00 95.88 87 TRP A O 1
ATOM 696 N N . ILE A 1 88 ? 10.066 -1.149 -6.455 1.00 94.00 88 ILE A N 1
ATOM 697 C CA . ILE A 1 88 ? 9.867 -2.362 -5.640 1.00 94.00 88 ILE A CA 1
ATOM 698 C C . ILE A 1 88 ? 9.804 -2.006 -4.152 1.00 94.00 88 ILE A C 1
ATOM 700 O O . ILE A 1 88 ? 8.907 -2.461 -3.436 1.00 94.00 88 ILE A O 1
ATOM 704 N N . PHE A 1 89 ? 10.723 -1.159 -3.682 1.00 93.94 89 PHE A N 1
ATOM 705 C CA . PHE A 1 89 ? 10.730 -0.692 -2.298 1.00 93.94 89 PHE A CA 1
ATOM 706 C C . PHE A 1 89 ? 9.453 0.087 -1.947 1.00 93.94 89 PHE A C 1
ATOM 708 O O . PHE A 1 89 ? 8.838 -0.164 -0.908 1.00 93.94 89 PHE A O 1
ATOM 715 N N . ALA A 1 90 ? 9.016 1.007 -2.811 1.00 95.25 90 ALA A N 1
ATOM 716 C CA . ALA A 1 90 ? 7.808 1.797 -2.587 1.00 95.25 90 ALA A CA 1
ATOM 717 C C . ALA A 1 90 ? 6.542 0.921 -2.546 1.00 95.25 90 ALA A C 1
ATOM 719 O O . ALA A 1 90 ? 5.715 1.082 -1.642 1.00 95.25 90 ALA A O 1
ATOM 720 N N . ALA A 1 91 ? 6.417 -0.040 -3.467 1.00 95.94 91 ALA A N 1
ATOM 721 C CA . ALA A 1 91 ? 5.330 -1.017 -3.485 1.00 95.94 91 ALA A CA 1
ATOM 722 C C . ALA A 1 91 ? 5.321 -1.874 -2.208 1.00 95.94 91 ALA A C 1
ATOM 724 O O . ALA A 1 91 ? 4.276 -2.048 -1.570 1.00 95.94 91 ALA A O 1
ATOM 725 N N . TYR A 1 92 ? 6.496 -2.360 -1.791 1.00 95.56 92 TYR A N 1
ATOM 726 C CA . TYR A 1 92 ? 6.661 -3.112 -0.551 1.00 95.56 92 TYR A CA 1
ATOM 727 C C . TYR A 1 92 ? 6.209 -2.304 0.670 1.00 95.56 92 TYR A C 1
ATOM 729 O O . TYR A 1 92 ? 5.400 -2.794 1.457 1.00 95.56 92 TYR A O 1
ATOM 737 N N . GLU A 1 93 ? 6.691 -1.072 0.836 1.00 96.00 93 GLU A N 1
ATOM 738 C CA . GLU A 1 93 ? 6.391 -0.246 2.009 1.00 96.00 93 GLU A CA 1
ATOM 739 C C . GLU A 1 93 ? 4.916 0.163 2.083 1.00 96.00 93 GLU A C 1
ATOM 741 O O . GLU A 1 93 ? 4.326 0.161 3.174 1.00 96.00 93 GLU A O 1
ATOM 746 N N . LEU A 1 94 ? 4.298 0.450 0.933 1.00 96.50 94 LEU A N 1
ATOM 747 C CA . LEU A 1 94 ? 2.866 0.720 0.832 1.00 96.50 94 LEU A CA 1
ATOM 748 C C . LEU A 1 94 ? 2.055 -0.481 1.335 1.00 96.50 94 LEU A C 1
ATOM 750 O O . LEU A 1 94 ? 1.260 -0.356 2.274 1.00 96.50 94 LEU A O 1
ATOM 754 N N . LEU A 1 95 ? 2.300 -1.660 0.756 1.00 96.50 95 LEU A N 1
ATOM 755 C CA . LEU A 1 95 ? 1.581 -2.882 1.111 1.00 96.50 95 LEU A CA 1
ATOM 756 C C . LEU A 1 95 ? 1.884 -3.317 2.545 1.00 96.50 95 LEU A C 1
ATOM 758 O O . LEU A 1 95 ? 0.967 -3.696 3.269 1.00 96.50 95 LEU A O 1
ATOM 762 N N . ARG A 1 96 ? 3.134 -3.214 3.004 1.00 95.81 96 ARG A N 1
ATOM 763 C CA . ARG A 1 96 ? 3.525 -3.516 4.389 1.00 95.81 96 ARG A CA 1
ATOM 764 C C . ARG A 1 96 ? 2.738 -2.658 5.375 1.00 95.81 96 ARG A C 1
ATOM 766 O O . ARG A 1 96 ? 2.209 -3.177 6.359 1.00 95.81 96 ARG A O 1
ATOM 773 N N . THR A 1 97 ? 2.635 -1.358 5.105 1.00 95.69 97 THR A N 1
ATOM 774 C CA . THR A 1 97 ? 1.914 -0.415 5.967 1.00 95.69 97 THR A CA 1
ATOM 775 C C . THR A 1 97 ? 0.418 -0.710 5.987 1.00 95.69 97 THR A C 1
ATOM 777 O O . THR A 1 97 ? -0.178 -0.769 7.066 1.00 95.69 97 THR A O 1
ATOM 780 N N . TRP A 1 98 ? -0.190 -0.949 4.823 1.00 97.38 98 TRP A N 1
ATOM 781 C CA . TRP A 1 98 ? -1.597 -1.340 4.741 1.00 97.38 98 TRP A CA 1
ATOM 782 C C . TRP A 1 98 ? -1.860 -2.666 5.475 1.00 97.38 98 TRP A C 1
ATOM 784 O O . TRP A 1 98 ? -2.739 -2.724 6.337 1.00 97.38 98 TRP A O 1
ATOM 794 N N . ARG A 1 99 ? -1.040 -3.702 5.242 1.00 96.81 99 ARG A N 1
ATOM 795 C CA . ARG A 1 99 ? -1.168 -5.018 5.896 1.00 96.81 99 ARG A CA 1
ATOM 796 C C . ARG A 1 99 ? -1.066 -4.923 7.416 1.00 96.81 99 ARG A C 1
ATOM 798 O O . ARG A 1 99 ? -1.847 -5.567 8.119 1.00 96.81 99 ARG A O 1
ATOM 805 N N . GLN A 1 100 ? -0.138 -4.115 7.933 1.00 96.00 100 GLN A N 1
ATOM 806 C CA . GLN A 1 100 ? -0.015 -3.879 9.373 1.00 96.00 100 GLN A CA 1
ATOM 807 C C . GLN A 1 100 ? -1.300 -3.266 9.938 1.00 96.00 100 GLN A C 1
ATOM 809 O O . GLN A 1 100 ? -1.828 -3.731 10.945 1.00 96.00 100 GLN A O 1
ATOM 814 N N . ARG A 1 101 ? -1.839 -2.247 9.266 1.00 95.00 101 ARG A N 1
ATOM 815 C CA . ARG A 1 101 ? -3.048 -1.542 9.707 1.00 95.00 101 ARG A CA 1
ATOM 816 C C . ARG A 1 101 ? -4.297 -2.411 9.646 1.00 95.00 101 ARG A C 1
ATOM 818 O O . ARG A 1 101 ? -5.115 -2.318 10.560 1.00 95.00 101 ARG A O 1
ATOM 825 N N . ALA A 1 102 ? -4.425 -3.239 8.613 1.00 96.75 102 ALA A N 1
ATOM 826 C CA . ALA A 1 102 ? -5.477 -4.243 8.493 1.00 96.75 102 ALA A CA 1
ATOM 827 C C . ALA A 1 102 ? -5.396 -5.261 9.641 1.00 96.75 102 ALA A C 1
ATOM 829 O O . ALA A 1 102 ? -6.390 -5.520 10.318 1.00 96.75 102 ALA A O 1
ATOM 830 N N . SER A 1 103 ? -4.190 -5.768 9.917 1.00 97.00 103 SER A N 1
ATOM 831 C CA . SER A 1 103 ? -3.939 -6.725 11.003 1.00 97.00 103 SER A CA 1
ATOM 832 C C . SER A 1 103 ? -4.254 -6.136 12.381 1.00 97.00 103 SER A C 1
ATOM 834 O O . SER A 1 103 ? -4.826 -6.823 13.224 1.00 97.00 103 SER A O 1
ATOM 836 N N . ASP A 1 104 ? -3.931 -4.860 12.609 1.00 95.94 104 ASP A N 1
ATOM 837 C CA . ASP A 1 104 ? -4.265 -4.160 13.851 1.00 95.94 104 ASP A CA 1
ATOM 838 C C . ASP A 1 104 ? -5.783 -4.083 14.074 1.00 95.94 104 ASP A C 1
ATOM 840 O O . ASP A 1 104 ? -6.246 -4.356 15.180 1.00 95.94 104 ASP A O 1
ATOM 844 N N . ILE A 1 105 ? -6.560 -3.746 13.034 1.00 96.56 105 ILE A N 1
ATOM 845 C CA . ILE A 1 105 ? -8.027 -3.666 13.125 1.00 96.56 105 ILE A CA 1
ATOM 846 C C . ILE A 1 105 ? -8.624 -5.038 13.438 1.00 96.56 105 ILE A C 1
ATOM 848 O O . ILE A 1 105 ? -9.412 -5.136 14.374 1.00 96.56 105 ILE A O 1
ATOM 852 N N . ILE A 1 106 ? -8.211 -6.090 12.722 1.00 97.12 106 ILE A N 1
ATOM 853 C CA . ILE A 1 106 ? -8.667 -7.468 12.979 1.00 97.12 106 ILE A CA 1
ATOM 854 C C . ILE A 1 106 ? -8.345 -7.867 14.421 1.00 97.12 106 ILE A C 1
ATOM 856 O O . ILE A 1 106 ? -9.219 -8.298 15.164 1.00 97.12 106 ILE A O 1
ATOM 860 N N . LYS A 1 107 ? -7.108 -7.631 14.871 1.00 96.56 107 LYS A N 1
ATOM 861 C CA . LYS A 1 107 ? -6.688 -7.951 16.238 1.00 96.56 107 LYS A CA 1
ATOM 862 C C . LYS A 1 107 ? -7.515 -7.213 17.292 1.00 96.56 107 LYS A C 1
ATOM 864 O O . LYS A 1 107 ? -7.807 -7.784 18.343 1.00 96.56 107 LYS A O 1
ATOM 869 N N . TRP A 1 108 ? -7.831 -5.937 17.079 1.00 96.06 108 TRP A N 1
ATOM 870 C CA . TRP A 1 108 ? -8.653 -5.178 18.024 1.00 96.06 108 TRP A CA 1
ATOM 871 C C . TRP A 1 108 ? -10.109 -5.619 17.984 1.00 96.06 108 TRP A C 1
ATOM 873 O O . TRP A 1 108 ? -10.725 -5.689 19.040 1.00 96.06 108 TRP A O 1
ATOM 883 N N . HIS A 1 109 ? -10.632 -5.954 16.807 1.00 95.75 109 HIS A N 1
ATOM 884 C CA . HIS A 1 109 ? -11.970 -6.506 16.648 1.00 95.75 109 HIS A CA 1
ATOM 885 C C . HIS A 1 109 ? -12.114 -7.829 17.416 1.00 95.75 109 HIS A C 1
ATOM 887 O O . HIS A 1 109 ? -12.975 -7.947 18.284 1.00 95.75 109 HIS A O 1
ATOM 893 N N . ASP A 1 110 ? -11.208 -8.781 17.185 1.00 94.81 110 ASP A N 1
ATOM 894 C CA . ASP A 1 110 ? -11.293 -10.137 17.743 1.00 94.81 110 ASP A CA 1
ATOM 895 C C . ASP A 1 110 ? -11.165 -10.171 19.271 1.00 94.81 110 ASP A C 1
ATOM 897 O O . ASP A 1 110 ? -11.737 -11.033 19.933 1.00 94.81 110 ASP A O 1
ATOM 901 N N . ASN A 1 111 ? -10.437 -9.211 19.845 1.00 95.38 111 ASN A N 1
ATOM 902 C CA . ASN A 1 111 ? -10.260 -9.094 21.293 1.00 95.38 111 ASN A CA 1
ATOM 903 C C . ASN A 1 111 ? -11.258 -8.124 21.956 1.00 95.38 111 ASN A C 1
ATOM 905 O O . ASN A 1 111 ? -11.108 -7.840 23.144 1.00 95.38 111 ASN A O 1
ATOM 909 N N . GLY A 1 112 ? -12.223 -7.562 21.215 1.00 92.75 112 GLY A N 1
ATOM 910 C CA . GLY A 1 112 ? -13.162 -6.555 21.738 1.00 92.75 112 GLY A CA 1
ATOM 911 C C . GLY A 1 112 ? -12.488 -5.252 22.201 1.00 92.75 112 GLY A C 1
ATOM 912 O O . GLY A 1 112 ? -12.970 -4.578 23.106 1.00 92.75 112 GLY A O 1
ATOM 913 N N . GLY A 1 113 ? -11.325 -4.923 21.633 1.00 94.94 113 GLY A N 1
ATOM 914 C CA . GLY A 1 113 ? -10.483 -3.789 22.019 1.00 94.94 113 GLY A CA 1
ATOM 915 C C . GLY A 1 113 ? -10.654 -2.533 21.159 1.00 94.94 113 GLY A C 1
ATOM 916 O O . GLY A 1 113 ? -9.921 -1.562 21.370 1.00 94.94 113 GLY A O 1
ATOM 917 N N . LEU A 1 114 ? -11.570 -2.528 20.183 1.00 94.81 114 LEU A N 1
ATOM 918 C CA . LEU A 1 114 ? -11.773 -1.396 19.268 1.00 94.81 114 LEU A CA 1
ATOM 919 C C . LEU A 1 114 ? -12.206 -0.128 20.017 1.00 94.81 114 LEU A C 1
ATOM 921 O O . LEU A 1 114 ? -11.619 0.932 19.809 1.00 94.81 114 LEU A O 1
ATOM 925 N N . GLU A 1 115 ? -13.156 -0.228 20.944 1.00 95.94 115 GLU A N 1
ATOM 926 C CA . GLU A 1 115 ? -13.677 0.896 21.728 1.00 95.94 115 GLU A CA 1
ATOM 927 C C . GLU A 1 115 ? -12.606 1.485 22.652 1.00 95.94 115 GLU A C 1
ATOM 929 O O . GLU A 1 115 ? -12.444 2.706 22.744 1.00 95.94 115 GLU A O 1
ATOM 934 N N . GLN A 1 116 ? -11.821 0.622 23.305 1.00 95.56 116 GLN A N 1
ATOM 935 C CA . GLN A 1 116 ? -10.695 1.054 24.132 1.00 95.56 116 GLN A CA 1
ATOM 936 C C . GLN A 1 116 ? -9.644 1.774 23.282 1.00 95.56 116 GLN A C 1
ATOM 938 O O . GLN A 1 116 ? -9.113 2.816 23.686 1.00 95.56 116 GLN A O 1
ATOM 943 N N . LYS A 1 117 ? -9.348 1.242 22.090 1.00 95.00 117 LYS A N 1
ATOM 944 C CA . LYS A 1 117 ? -8.384 1.855 21.180 1.00 95.00 117 LYS A CA 1
ATOM 945 C C . LYS A 1 117 ? -8.876 3.201 20.659 1.00 95.00 117 LYS A C 1
ATOM 947 O O . LYS A 1 117 ? -8.092 4.149 20.644 1.00 95.00 117 LYS A O 1
ATOM 952 N N . LEU A 1 118 ? -10.153 3.299 20.295 1.00 95.81 118 LEU A N 1
ATOM 953 C CA . LEU A 1 118 ? -10.800 4.535 19.865 1.00 95.81 118 LEU A CA 1
ATOM 954 C C . LEU A 1 118 ? -10.683 5.619 20.938 1.00 95.81 118 LEU A C 1
ATOM 956 O O . LEU A 1 118 ? -10.234 6.728 20.648 1.00 95.81 118 LEU A O 1
ATOM 960 N N . LYS A 1 119 ? -11.018 5.285 22.191 1.00 94.56 119 LYS A N 1
ATOM 961 C CA . LYS A 1 119 ? -10.894 6.207 23.326 1.00 94.56 119 LYS A CA 1
ATOM 962 C C . LYS A 1 119 ? -9.456 6.708 23.490 1.00 94.56 119 LYS A C 1
ATOM 964 O O . LYS A 1 119 ? -9.235 7.913 23.539 1.00 94.56 119 LYS A O 1
ATOM 969 N N . SER A 1 120 ? -8.480 5.797 23.482 1.00 93.50 120 SER A N 1
ATOM 970 C CA . SER A 1 120 ? -7.058 6.146 23.596 1.00 93.50 120 SER A CA 1
ATOM 971 C C . SER A 1 120 ? -6.564 7.044 22.454 1.00 93.50 120 SER A C 1
ATOM 973 O O . SER A 1 120 ? -5.750 7.938 22.680 1.00 93.50 120 SER A O 1
ATOM 975 N N . LEU A 1 121 ? -7.027 6.827 21.218 1.00 92.56 121 LEU A N 1
ATOM 976 C CA . LEU A 1 121 ? -6.643 7.674 20.086 1.00 92.56 121 LEU A CA 1
ATOM 977 C C . LEU A 1 121 ? -7.274 9.065 20.170 1.00 92.56 121 LEU A C 1
ATOM 979 O O . LEU A 1 121 ? -6.580 10.038 19.897 1.00 92.56 121 LEU A O 1
ATOM 983 N N . ARG A 1 122 ? -8.533 9.172 20.607 1.00 91.44 122 ARG A N 1
ATOM 984 C CA . ARG A 1 122 ? -9.202 10.465 20.825 1.00 91.44 122 ARG A CA 1
ATOM 985 C C . ARG A 1 122 ? -8.546 11.284 21.936 1.00 91.44 122 ARG A C 1
ATOM 987 O O . ARG A 1 122 ? -8.375 12.483 21.780 1.00 91.44 122 ARG A O 1
ATOM 994 N N . GLU A 1 123 ? -8.121 10.644 23.025 1.00 90.69 123 GLU A N 1
ATOM 995 C CA . GLU A 1 123 ? -7.362 11.312 24.097 1.00 90.69 123 GLU A CA 1
ATOM 996 C C . GLU A 1 123 ? -6.027 11.878 23.589 1.00 90.69 123 GLU A C 1
ATOM 998 O O . GLU A 1 123 ? -5.588 12.942 24.024 1.00 90.69 123 GLU A O 1
ATOM 1003 N N . ARG A 1 124 ? -5.388 11.182 22.640 1.00 86.38 124 ARG A N 1
ATOM 1004 C CA . ARG A 1 124 ? -4.149 11.633 21.991 1.00 86.38 124 ARG A CA 1
ATOM 1005 C C . ARG A 1 124 ? -4.378 12.719 20.943 1.00 86.38 124 ARG A C 1
ATOM 1007 O O . ARG A 1 124 ? -3.468 13.505 20.704 1.00 86.38 124 ARG A O 1
ATOM 1014 N N . ASP A 1 125 ? -5.556 12.773 20.331 1.00 85.31 125 ASP A N 1
ATOM 1015 C CA . ASP A 1 125 ? -5.949 13.807 19.367 1.00 85.31 125 ASP A CA 1
ATOM 1016 C C . ASP A 1 125 ? -6.506 15.067 20.060 1.00 85.31 125 ASP A C 1
ATOM 1018 O O . ASP A 1 125 ? -7.404 15.738 19.562 1.00 85.31 125 ASP A O 1
ATOM 1022 N N . SER A 1 126 ? -5.966 15.417 21.232 1.00 72.19 126 SER A N 1
ATOM 1023 C CA . SER A 1 126 ? -6.465 16.506 22.085 1.00 72.19 126 SER A CA 1
ATOM 1024 C C . SER A 1 126 ? -6.420 17.896 21.437 1.00 72.19 126 SER A C 1
ATOM 1026 O O . SER A 1 126 ? -7.103 18.806 21.899 1.00 72.19 126 SER A O 1
ATOM 1028 N N . VAL A 1 127 ? -5.635 18.060 20.367 1.00 73.69 127 VAL A N 1
ATOM 1029 C CA . VAL A 1 127 ? -5.463 19.326 19.633 1.00 73.69 127 VAL A CA 1
ATOM 1030 C C . VAL A 1 127 ? -5.989 19.241 18.187 1.00 73.69 127 VAL A C 1
ATOM 1032 O O . VAL A 1 127 ? -6.007 20.248 17.489 1.00 73.69 127 VAL A O 1
ATOM 1035 N N . GLY A 1 128 ? -6.414 18.065 17.704 1.00 66.69 128 GLY A N 1
ATOM 1036 C CA . GLY A 1 128 ? -7.040 17.889 16.381 1.00 66.69 128 GLY A CA 1
ATOM 1037 C C . GLY A 1 128 ? -6.143 18.109 15.151 1.00 66.69 128 GLY A C 1
ATOM 1038 O O . GLY A 1 128 ? -6.628 18.066 14.021 1.00 66.69 128 GLY A O 1
ATOM 1039 N N . PHE A 1 129 ? -4.839 18.354 15.327 1.00 70.12 129 PHE A N 1
ATOM 1040 C CA . PHE A 1 129 ? -3.903 18.594 14.215 1.00 70.12 129 PHE A CA 1
ATOM 1041 C C . PHE A 1 129 ? -3.246 17.316 13.671 1.00 70.12 129 PHE A C 1
ATOM 1043 O O . PHE A 1 129 ? -2.509 17.364 12.683 1.00 70.12 129 PHE A O 1
ATOM 1050 N N . HIS A 1 130 ? -3.488 16.156 14.283 1.00 80.38 130 HIS A N 1
ATOM 1051 C CA . HIS A 1 130 ? -2.835 14.912 13.890 1.00 80.38 130 HIS A CA 1
ATOM 1052 C C . HIS A 1 130 ? -3.655 14.160 12.842 1.00 80.38 130 HIS A C 1
ATOM 1054 O O . HIS A 1 130 ? -4.374 13.211 13.146 1.00 80.38 130 HIS A O 1
ATOM 1060 N N . PHE A 1 131 ? -3.478 14.537 11.575 1.00 79.25 131 PHE A N 1
ATOM 1061 C CA . PHE A 1 131 ? -4.207 13.953 10.443 1.00 79.25 131 PHE A CA 1
ATOM 1062 C C . PHE A 1 131 ? -4.162 12.411 10.405 1.00 79.25 131 PHE A C 1
ATOM 1064 O O . PHE A 1 131 ? -5.178 11.755 10.187 1.00 79.25 131 PHE A O 1
ATOM 1071 N N . GLY A 1 132 ? -3.006 11.812 10.715 1.00 84.62 132 GLY A N 1
ATOM 1072 C CA . GLY A 1 132 ? -2.874 10.355 10.804 1.00 84.62 132 GLY A CA 1
ATOM 1073 C C . GLY A 1 132 ? -3.659 9.719 11.960 1.00 84.62 132 GLY A C 1
ATOM 1074 O O . GLY A 1 132 ? -4.121 8.590 11.824 1.00 84.62 132 GLY A O 1
ATOM 1075 N N . LEU A 1 133 ? -3.845 10.417 13.089 1.00 88.62 133 LEU A N 1
ATOM 1076 C CA . LEU A 1 133 ? -4.707 9.930 14.174 1.00 88.62 133 LEU A CA 1
ATOM 1077 C C . LEU A 1 133 ? -6.175 10.001 13.769 1.00 88.62 133 LEU A C 1
ATOM 1079 O O . LEU A 1 133 ? -6.896 9.033 14.000 1.00 88.62 133 LEU A O 1
ATOM 1083 N N . LYS A 1 134 ? -6.583 11.091 13.110 1.00 90.31 134 LYS A N 1
ATOM 1084 C CA . LYS A 1 134 ? -7.950 11.274 12.620 1.00 90.31 134 LYS A CA 1
ATOM 1085 C C . LYS A 1 134 ? -8.381 10.146 11.680 1.00 90.31 134 LYS A C 1
ATOM 1087 O O 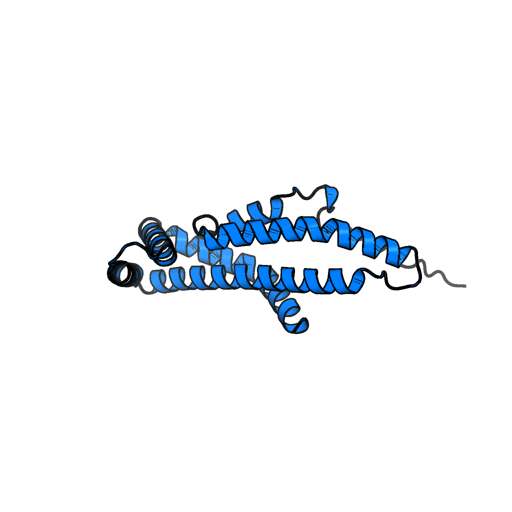. LYS A 1 134 ? -9.401 9.516 11.933 1.00 90.31 134 LYS A O 1
ATOM 1092 N N . ILE A 1 135 ? -7.554 9.797 10.691 1.00 91.50 135 ILE A N 1
ATOM 1093 C CA . ILE A 1 135 ? -7.840 8.661 9.795 1.00 91.50 135 ILE A CA 1
ATOM 1094 C C . ILE A 1 135 ? -7.997 7.356 10.587 1.00 91.50 135 ILE A C 1
ATOM 1096 O O . ILE A 1 135 ? -8.917 6.576 10.349 1.00 91.50 135 ILE A O 1
ATOM 1100 N N . ARG A 1 136 ? -7.111 7.093 11.558 1.00 92.38 136 ARG A N 1
ATOM 1101 C CA . ARG A 1 136 ? -7.198 5.865 12.367 1.00 92.38 136 ARG A CA 1
ATOM 1102 C C . ARG A 1 136 ? -8.450 5.831 13.240 1.00 92.38 136 ARG A C 1
ATOM 1104 O O . ARG A 1 136 ? -8.995 4.749 13.438 1.00 92.38 136 ARG A O 1
ATOM 1111 N N . ILE A 1 137 ? -8.894 6.978 13.749 1.00 93.88 137 ILE A N 1
ATOM 1112 C CA . ILE A 1 137 ? -10.158 7.122 14.481 1.00 93.88 137 ILE A CA 1
ATOM 1113 C C . ILE A 1 137 ? -11.329 6.769 13.558 1.00 93.88 137 ILE A C 1
ATOM 1115 O O . ILE A 1 137 ? -12.092 5.866 13.892 1.00 93.88 137 ILE A O 1
ATOM 1119 N N . GLU A 1 138 ? -11.409 7.382 12.376 1.00 93.69 138 GLU A N 1
ATOM 1120 C CA . GLU A 1 138 ? -12.478 7.145 11.393 1.00 93.69 138 GLU A CA 1
ATOM 1121 C C . GLU A 1 138 ? -12.532 5.676 10.933 1.00 93.69 138 GLU A C 1
ATOM 1123 O O . GLU A 1 138 ? -13.605 5.079 10.839 1.00 93.69 138 GLU A O 1
ATOM 1128 N N . GLN A 1 139 ? -11.377 5.043 10.709 1.00 94.75 139 GLN A N 1
ATOM 1129 C CA . GLN A 1 139 ? -11.297 3.620 10.355 1.00 94.75 139 GLN A CA 1
ATOM 1130 C C . GLN A 1 139 ? -11.820 2.707 11.474 1.00 94.75 139 GLN A C 1
ATOM 1132 O O . GLN A 1 139 ? -12.526 1.738 11.197 1.00 94.75 139 GLN A O 1
ATOM 1137 N N . ILE A 1 140 ? -11.500 3.005 12.740 1.00 95.94 140 ILE A N 1
ATOM 1138 C CA . ILE A 1 140 ? -12.008 2.234 13.885 1.00 95.94 140 ILE A CA 1
ATOM 1139 C C . ILE A 1 140 ? -13.510 2.462 14.072 1.00 95.94 140 ILE A C 1
ATOM 1141 O O . ILE A 1 140 ? -14.231 1.506 14.335 1.00 95.94 140 ILE A O 1
ATOM 1145 N N . GLU A 1 141 ? -13.997 3.692 13.908 1.00 96.00 141 GLU A N 1
ATOM 1146 C CA . GLU A 1 141 ? -15.431 3.999 13.958 1.00 96.00 141 GLU A CA 1
ATOM 1147 C C . GLU A 1 141 ? -16.207 3.225 12.893 1.00 96.00 141 GLU A C 1
ATOM 1149 O O . GLU A 1 141 ? -17.235 2.623 13.199 1.00 96.00 141 GLU A O 1
ATOM 1154 N N . ARG A 1 142 ? -15.679 3.160 11.666 1.00 96.25 142 ARG A N 1
ATOM 1155 C CA . ARG A 1 142 ? -16.258 2.331 10.605 1.00 96.25 142 ARG A CA 1
ATOM 1156 C C . ARG A 1 142 ? -16.236 0.849 10.965 1.00 96.25 142 ARG A C 1
ATOM 1158 O O . ARG A 1 142 ? -17.262 0.201 10.815 1.00 96.25 142 ARG A O 1
ATOM 1165 N N . ALA A 1 143 ? -15.124 0.327 11.485 1.00 95.88 143 ALA A N 1
ATOM 1166 C CA . ALA A 1 143 ? -15.022 -1.077 11.905 1.00 95.88 143 ALA A CA 1
ATOM 1167 C C . ALA A 1 143 ? -15.946 -1.438 13.087 1.00 95.88 143 ALA A C 1
ATOM 1169 O O . ALA A 1 143 ? -16.341 -2.590 13.228 1.00 95.88 143 ALA A O 1
ATOM 1170 N N . LEU A 1 144 ? -16.296 -0.468 13.939 1.00 95.81 144 LEU A N 1
ATOM 1171 C CA . LEU A 1 144 ? -17.309 -0.633 14.987 1.00 95.81 144 LEU A CA 1
ATOM 1172 C C . LEU A 1 144 ? -18.735 -0.619 14.419 1.00 95.81 144 LEU A C 1
ATOM 1174 O O . LEU A 1 144 ? -19.601 -1.339 14.915 1.00 95.81 144 LEU A O 1
ATOM 1178 N N . ALA A 1 145 ? -18.983 0.211 13.403 1.00 96.25 145 ALA A N 1
ATOM 1179 C CA . ALA A 1 145 ? -20.288 0.342 12.761 1.00 96.25 145 ALA A CA 1
ATOM 1180 C C . ALA A 1 145 ? -20.614 -0.832 11.822 1.00 96.25 145 ALA A C 1
ATOM 1182 O O . ALA A 1 145 ? -21.774 -1.229 11.722 1.00 96.25 145 ALA A O 1
ATOM 1183 N N . ASP A 1 146 ? -19.603 -1.392 11.157 1.00 96.19 146 ASP A N 1
ATOM 1184 C CA . ASP A 1 146 ? -19.734 -2.483 10.196 1.00 96.19 146 ASP A CA 1
ATOM 1185 C C . ASP A 1 146 ? -18.831 -3.663 10.577 1.00 96.19 146 ASP A C 1
ATOM 1187 O O . ASP A 1 146 ? -17.606 -3.626 10.433 1.00 96.19 146 ASP A O 1
ATOM 1191 N N . LYS A 1 147 ? -19.471 -4.740 11.044 1.00 89.38 147 LYS A N 1
ATOM 1192 C CA . LYS A 1 147 ? -18.801 -5.967 11.496 1.00 89.38 147 LYS A CA 1
ATOM 1193 C C . LYS A 1 147 ? -18.171 -6.761 10.348 1.00 89.38 147 LYS A C 1
ATOM 1195 O O . LYS A 1 147 ? -17.279 -7.568 10.603 1.00 89.38 147 LYS A O 1
ATOM 1200 N N . GLU A 1 148 ? -18.579 -6.523 9.100 1.00 95.88 148 GLU A N 1
ATOM 1201 C CA . GLU A 1 148 ? -18.003 -7.204 7.935 1.00 95.88 148 GLU A CA 1
ATOM 1202 C C . GLU A 1 148 ? -16.632 -6.643 7.547 1.00 95.88 148 GLU A C 1
ATOM 1204 O O . GLU A 1 148 ? -15.861 -7.297 6.848 1.00 95.88 148 GLU A O 1
ATOM 1209 N N . ILE A 1 149 ? -16.248 -5.468 8.049 1.00 96.81 149 ILE A N 1
ATOM 1210 C CA . ILE A 1 149 ? -14.932 -4.890 7.746 1.00 96.81 149 ILE A CA 1
ATOM 1211 C C . ILE A 1 149 ? -13.794 -5.810 8.205 1.00 96.81 149 ILE A C 1
ATOM 1213 O O . ILE A 1 149 ? -12.807 -5.975 7.489 1.00 96.81 149 ILE A O 1
ATOM 1217 N N . ALA A 1 150 ? -13.909 -6.434 9.379 1.00 95.88 150 ALA A N 1
ATOM 1218 C CA . ALA A 1 150 ? -12.870 -7.336 9.874 1.00 95.88 150 ALA A CA 1
ATOM 1219 C C . ALA A 1 150 ? -12.761 -8.613 9.017 1.00 95.88 150 ALA A C 1
ATOM 1221 O O . ALA A 1 150 ? -11.650 -9.066 8.718 1.00 95.88 150 ALA A O 1
ATOM 1222 N N . SER A 1 151 ? -13.899 -9.167 8.578 1.00 96.69 151 SER A N 1
ATOM 1223 C CA . SER A 1 151 ? -13.948 -10.355 7.716 1.00 96.69 151 SER A CA 1
ATOM 1224 C C . SER A 1 151 ? -13.366 -10.049 6.325 1.00 96.69 151 SER A C 1
ATOM 1226 O O . SER A 1 151 ? -12.539 -10.817 5.814 1.00 96.69 151 SER A O 1
ATOM 1228 N N . GLU A 1 152 ? -13.701 -8.883 5.765 1.00 97.75 152 GLU A N 1
ATOM 1229 C CA . GLU A 1 152 ? -13.183 -8.361 4.501 1.00 97.75 152 GLU A CA 1
ATOM 1230 C C . GLU A 1 152 ? -11.668 -8.141 4.548 1.00 97.75 152 GLU A C 1
ATOM 1232 O O . GLU A 1 152 ? -10.940 -8.682 3.714 1.00 97.75 152 GLU A O 1
ATOM 1237 N N . LEU A 1 153 ? -11.163 -7.425 5.560 1.00 97.56 153 LEU A N 1
ATOM 1238 C CA . LEU A 1 153 ? -9.724 -7.216 5.747 1.00 97.56 153 LEU A CA 1
ATOM 1239 C C . LEU A 1 153 ? -8.984 -8.556 5.849 1.00 97.56 153 LEU A C 1
ATOM 1241 O O . LEU A 1 153 ? -7.926 -8.736 5.244 1.00 97.56 153 LEU A O 1
ATOM 1245 N N . GLY A 1 154 ? -9.561 -9.532 6.557 1.00 97.12 154 GLY A N 1
ATOM 1246 C CA . GLY A 1 154 ? -9.016 -10.885 6.638 1.00 97.12 154 GLY A CA 1
ATOM 1247 C C . GLY A 1 154 ? -8.951 -11.582 5.274 1.00 97.12 154 GLY A C 1
ATOM 1248 O O . GLY A 1 154 ? -7.954 -12.242 4.966 1.00 97.12 154 GLY A O 1
ATOM 1249 N N . ARG A 1 155 ? -9.980 -11.424 4.430 1.00 97.75 155 ARG A N 1
ATOM 1250 C CA . ARG A 1 155 ? -9.989 -11.942 3.051 1.00 97.75 155 ARG A CA 1
ATOM 1251 C C . ARG A 1 155 ? -8.904 -11.282 2.202 1.00 97.75 155 ARG A C 1
ATOM 1253 O O . ARG A 1 155 ? -8.126 -11.992 1.564 1.00 97.75 155 ARG A O 1
ATOM 1260 N N . GLN A 1 156 ? -8.814 -9.956 2.228 1.00 97.19 156 GLN A N 1
ATOM 1261 C CA . GLN A 1 156 ? -7.842 -9.197 1.439 1.00 97.19 156 GLN A CA 1
ATOM 1262 C C . GLN A 1 156 ? -6.396 -9.481 1.867 1.00 97.19 156 GLN A C 1
ATOM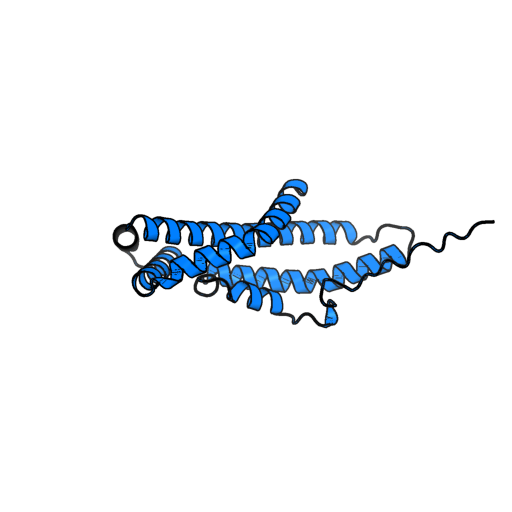 1264 O O . GLN A 1 156 ? -5.517 -9.612 1.014 1.00 97.19 156 GLN A O 1
ATOM 1269 N N . LEU A 1 157 ? -6.130 -9.662 3.167 1.00 96.06 157 LEU A N 1
ATOM 1270 C CA . LEU A 1 157 ? -4.809 -10.062 3.670 1.00 96.06 157 LEU A CA 1
ATOM 1271 C C . LEU A 1 157 ? -4.357 -11.425 3.136 1.00 96.06 157 LEU A C 1
ATOM 1273 O O . LEU A 1 157 ? -3.162 -11.602 2.873 1.00 96.06 157 LEU A O 1
ATOM 1277 N N . ARG A 1 158 ? -5.285 -12.378 2.978 1.00 95.06 158 ARG A N 1
ATOM 1278 C CA . ARG A 1 158 ? -5.000 -13.685 2.365 1.00 95.06 158 ARG A CA 1
ATOM 1279 C C . ARG A 1 158 ? -4.758 -13.553 0.865 1.00 95.06 158 ARG A C 1
ATOM 1281 O O . ARG A 1 158 ? -3.767 -14.081 0.376 1.00 95.06 158 ARG A O 1
ATOM 1288 N N . HIS A 1 159 ? -5.613 -12.810 0.161 1.00 92.00 159 HIS A N 1
ATOM 1289 C CA . HIS A 1 159 ? -5.493 -12.599 -1.284 1.00 92.00 159 HIS A CA 1
ATOM 1290 C C . HIS A 1 159 ? -4.161 -11.937 -1.669 1.00 92.00 159 HIS A C 1
ATOM 1292 O O . HIS A 1 159 ? -3.490 -12.355 -2.604 1.00 92.00 159 HIS A O 1
ATOM 1298 N N . THR A 1 160 ? -3.730 -10.949 -0.888 1.00 92.56 160 THR A N 1
ATOM 1299 C CA . THR A 1 160 ? -2.485 -10.207 -1.134 1.00 92.56 160 THR A CA 1
ATOM 1300 C C . THR A 1 160 ? -1.233 -10.900 -0.590 1.00 92.56 160 THR A C 1
ATOM 1302 O O . THR A 1 160 ? -0.144 -10.350 -0.724 1.00 92.56 160 THR A O 1
ATOM 1305 N N . TYR A 1 161 ? -1.340 -12.081 0.036 1.00 88.69 161 TYR A N 1
ATOM 1306 C CA . TYR A 1 161 ? -0.196 -12.741 0.676 1.00 88.69 161 TYR A CA 1
ATOM 1307 C C . TYR A 1 161 ? 0.903 -13.112 -0.325 1.00 88.69 161 TYR A C 1
ATOM 1309 O O . TYR A 1 161 ? 2.047 -12.713 -0.123 1.00 88.69 161 TYR A O 1
ATOM 1317 N N . ILE A 1 162 ? 0.554 -13.825 -1.403 1.00 87.88 162 ILE A N 1
ATOM 1318 C CA . ILE A 1 162 ? 1.532 -14.284 -2.402 1.00 87.88 162 ILE A CA 1
ATOM 1319 C C . ILE A 1 162 ? 2.208 -13.089 -3.096 1.00 87.88 162 ILE A C 1
ATOM 1321 O O . ILE A 1 162 ? 3.433 -12.984 -2.980 1.00 87.88 162 ILE A O 1
ATOM 1325 N N . PRO A 1 163 ? 1.465 -12.123 -3.685 1.00 85.12 163 PRO A N 1
ATOM 1326 C CA . PRO A 1 163 ? 2.091 -10.961 -4.320 1.00 85.12 163 PRO A CA 1
ATOM 1327 C C . PRO A 1 163 ? 2.984 -10.168 -3.357 1.00 85.12 163 PRO A C 1
ATOM 1329 O O . PRO A 1 163 ? 4.084 -9.752 -3.707 1.00 85.12 163 PRO A O 1
ATOM 1332 N N . PHE A 1 164 ? 2.561 -10.011 -2.096 1.00 87.69 164 PHE A N 1
ATOM 1333 C CA . PHE A 1 164 ? 3.381 -9.344 -1.087 1.00 87.69 164 PHE A CA 1
ATOM 1334 C C . PHE A 1 164 ? 4.682 -10.102 -0.796 1.00 87.69 164 PHE A C 1
ATOM 1336 O O . PHE A 1 164 ? 5.733 -9.477 -0.661 1.00 87.69 164 PHE A O 1
ATOM 1343 N N . THR A 1 165 ? 4.639 -11.434 -0.683 1.00 85.25 165 THR A N 1
ATOM 1344 C CA . THR A 1 165 ? 5.848 -12.230 -0.424 1.00 85.25 165 THR A CA 1
ATOM 1345 C C . THR A 1 165 ? 6.854 -12.171 -1.567 1.00 85.25 165 THR A C 1
ATOM 1347 O O . THR A 1 165 ? 8.055 -12.144 -1.295 1.00 85.25 165 THR A O 1
ATOM 1350 N N . GLU A 1 166 ? 6.384 -12.094 -2.812 1.00 87.19 166 GLU A N 1
ATOM 1351 C CA . GLU A 1 166 ? 7.230 -11.951 -4.000 1.00 87.19 166 GLU A CA 1
ATOM 1352 C C . GLU A 1 166 ? 7.923 -10.588 -4.022 1.00 87.19 166 GLU A C 1
ATOM 1354 O O . GLU A 1 166 ? 9.153 -10.526 -4.059 1.00 87.19 166 GLU A O 1
ATOM 1359 N N . VAL A 1 167 ? 7.158 -9.501 -3.874 1.00 85.50 167 VAL A N 1
ATOM 1360 C CA . VAL A 1 167 ? 7.709 -8.137 -3.795 1.00 85.50 167 VAL A CA 1
ATOM 1361 C C . VAL A 1 167 ? 8.679 -8.010 -2.611 1.00 85.50 167 VAL A C 1
ATOM 1363 O O . VAL A 1 167 ? 9.757 -7.430 -2.733 1.00 85.50 167 VAL A O 1
ATOM 1366 N N . ALA A 1 168 ? 8.363 -8.620 -1.464 1.00 78.06 168 ALA A N 1
ATOM 1367 C CA . ALA A 1 168 ? 9.251 -8.635 -0.304 1.00 78.06 168 ALA A CA 1
ATOM 1368 C C . ALA A 1 168 ? 10.543 -9.438 -0.540 1.00 78.06 168 ALA A C 1
ATOM 1370 O O . ALA A 1 168 ? 11.578 -9.104 0.039 1.00 78.06 168 ALA A O 1
ATOM 1371 N N . ALA A 1 169 ? 10.502 -10.509 -1.338 1.00 85.62 169 ALA A N 1
ATOM 1372 C CA . ALA A 1 169 ? 11.694 -11.271 -1.702 1.00 85.62 169 ALA A CA 1
ATOM 1373 C C . ALA A 1 169 ? 12.613 -10.451 -2.613 1.00 85.62 169 ALA A C 1
ATOM 1375 O O . ALA A 1 169 ? 13.800 -10.342 -2.312 1.00 85.62 169 ALA A O 1
ATOM 1376 N N . GLN A 1 170 ? 12.050 -9.804 -3.635 1.00 80.50 170 GLN A N 1
ATOM 1377 C CA . GLN A 1 170 ? 12.787 -8.922 -4.544 1.00 80.50 170 GLN A CA 1
ATOM 1378 C C . GLN A 1 170 ? 13.413 -7.728 -3.806 1.00 80.50 170 GLN A C 1
ATOM 1380 O O . GLN A 1 170 ? 14.575 -7.391 -4.032 1.00 80.50 170 GLN A O 1
ATOM 1385 N N . ASN A 1 171 ? 12.689 -7.140 -2.848 1.00 80.19 171 ASN A N 1
ATOM 1386 C CA . ASN A 1 171 ? 13.207 -6.051 -2.018 1.00 80.19 171 ASN A CA 1
ATOM 1387 C C . ASN A 1 171 ? 14.411 -6.478 -1.151 1.00 80.19 171 ASN A C 1
ATOM 1389 O O . ASN A 1 171 ? 15.313 -5.681 -0.918 1.00 80.19 171 ASN A O 1
ATOM 1393 N N . ARG A 1 172 ? 14.456 -7.736 -0.683 1.00 77.38 172 ARG A N 1
ATOM 1394 C CA . ARG A 1 172 ? 15.595 -8.265 0.095 1.00 77.38 172 ARG A CA 1
ATOM 1395 C C . ARG A 1 172 ? 16.829 -8.549 -0.751 1.00 77.38 172 ARG A C 1
ATOM 1397 O O . ARG A 1 172 ? 17.925 -8.510 -0.216 1.00 77.38 172 ARG A O 1
ATOM 1404 N N . THR A 1 173 ? 16.657 -8.885 -2.026 1.00 75.81 173 THR A N 1
ATOM 1405 C CA . THR A 1 173 ? 17.776 -9.164 -2.938 1.00 75.81 173 THR A CA 1
ATOM 1406 C C . THR A 1 173 ? 18.383 -7.905 -3.549 1.00 75.81 173 THR A C 1
ATOM 1408 O O . THR A 1 173 ? 19.456 -7.984 -4.134 1.00 75.81 173 THR A O 1
ATOM 1411 N N . ALA A 1 174 ? 17.697 -6.764 -3.448 1.00 61.44 174 ALA A N 1
ATOM 1412 C CA . ALA A 1 174 ? 18.142 -5.505 -4.033 1.00 61.44 174 ALA A CA 1
ATOM 1413 C C . ALA A 1 174 ? 19.032 -4.657 -3.096 1.00 61.44 174 ALA A C 1
ATOM 1415 O O . ALA A 1 174 ? 19.716 -3.756 -3.578 1.00 61.44 174 ALA A O 1
ATOM 1416 N N . GLY A 1 175 ? 19.013 -4.906 -1.781 1.00 51.38 175 GLY A N 1
ATOM 1417 C CA . GLY A 1 175 ? 19.828 -4.198 -0.778 1.00 51.38 175 GLY A CA 1
ATOM 1418 C C . GLY A 1 175 ? 21.076 -4.967 -0.374 1.00 51.38 175 GLY A C 1
ATOM 1419 O O . GLY A 1 175 ? 22.088 -4.295 -0.085 1.00 51.38 175 GLY A O 1
#

Organism: NCBI:txid2546446

Secondary structure (DSSP, 8-state):
-------------SS--GGGS-TTHHHHHHHTSTTTTT-HHHHHHHHHHHHHHHHHHHHHHHHHHHHHHSSS--TTHHHHHHHHHHHHHHHHHHHHHHHHHHHHHHHHHHTT-HHHHHHHHHHHTTTS--HHHHHHHHHHHHHHH-THHHHHHHHHHHHTHHHHHHHHHHHHHH-

Radius of gyration: 21.56 Å; chains: 1; bounding box: 46×54×62 Å

Foldseek 3Di:
DDDDPPDPPPPPPPDDDPVPQDLCNQLVVQVPQPLQCLQPVLSVLSVVLSVLVVVLVVVVVVQVVVVVVDVDRDPCVVVSLVSVLVSLVSVLVSVVVSLVLLVVLLVCLVVVNLVVVLVVLVVVCVPVPPSVSVSSNVSSVVCVVDVCSNVSSVVVSVVCVVVNVVSVVVNVVSD